Protein AF-A0A1F9WB36-F1 (afdb_monomer_lite)

pLDDT: mean 73.92, std 17.08, range [30.31, 92.12]

Secondary structure (DSSP, 8-state):
-HHHHHHTT-SEEEEEEEEETTEEEEEEEEEE-TTS-EEEE-----SS--THHHHHHHHHHHHHHHTT--B---SS-------

Foldseek 3Di:
DQLVCLVVPDQKDAQRWFDAPNDIATAGMWGQDPVRAIEGAHADPDDDDDPVVVVNVVSNVVRCVRSVHHHDPDPDRPHPDPD

Radius of gyration: 12.59 Å; chains: 1; bounding box: 31×27×25 Å

Structure (mmCIF, N/CA/C/O backbone):
data_AF-A0A1F9WB36-F1
#
_entry.id   AF-A0A1F9WB36-F1
#
loop_
_atom_site.group_PDB
_atom_site.id
_atom_site.type_symbol
_atom_site.label_atom_id
_atom_site.label_alt_id
_atom_site.label_comp_id
_atom_site.label_asym_id
_atom_site.label_entity_id
_atom_site.label_seq_id
_atom_site.pdbx_PDB_ins_code
_atom_site.Cartn_x
_atom_site.Cartn_y
_atom_site.Cartn_z
_atom_site.occupancy
_atom_site.B_iso_or_equiv
_atom_site.auth_seq_id
_atom_site.auth_comp_id
_atom_site.auth_asym_id
_atom_site.auth_atom_id
_atom_site.pdbx_PDB_model_num
ATOM 1 N N . MET A 1 1 ? -7.777 -14.673 2.179 1.00 48.56 1 MET A N 1
ATOM 2 C CA . MET A 1 1 ? -6.737 -14.656 3.236 1.00 48.56 1 MET A CA 1
ATOM 3 C C . MET A 1 1 ? -6.342 -13.244 3.686 1.00 48.56 1 MET A C 1
ATOM 5 O O . MET A 1 1 ? -6.685 -12.917 4.808 1.00 48.56 1 MET A O 1
ATOM 9 N N . THR A 1 2 ? -5.712 -12.369 2.882 1.00 60.84 2 THR A N 1
ATOM 10 C CA . THR A 1 2 ? -5.429 -10.972 3.323 1.00 60.84 2 THR A CA 1
ATOM 11 C C . THR A 1 2 ? -6.602 -10.008 3.094 1.00 60.84 2 THR A C 1
ATOM 13 O O . THR A 1 2 ? -6.886 -9.178 3.954 1.00 60.84 2 THR A O 1
ATOM 16 N N . ALA A 1 3 ? -7.330 -10.141 1.978 1.00 59.31 3 ALA A N 1
ATOM 17 C CA . ALA A 1 3 ? -8.508 -9.311 1.693 1.00 59.31 3 ALA A CA 1
ATOM 18 C C . ALA A 1 3 ? -9.600 -9.438 2.780 1.00 59.31 3 ALA A C 1
ATOM 20 O O . ALA A 1 3 ? -10.152 -8.433 3.212 1.00 59.31 3 ALA A O 1
ATOM 21 N N . GLU A 1 4 ? -9.814 -10.641 3.320 1.00 60.25 4 GLU A N 1
ATOM 22 C CA . GLU A 1 4 ? -10.743 -10.873 4.441 1.00 60.25 4 GLU A CA 1
ATOM 23 C C . GLU A 1 4 ? -10.333 -10.152 5.733 1.00 60.25 4 GLU A C 1
ATOM 25 O O . GLU A 1 4 ? -11.195 -9.707 6.484 1.00 60.25 4 GLU A O 1
ATOM 30 N N . LEU A 1 5 ? -9.032 -9.980 6.005 1.00 59.44 5 LEU A N 1
ATOM 31 C CA . LEU A 1 5 ? -8.570 -9.231 7.185 1.00 59.44 5 LEU A CA 1
ATOM 32 C C . LEU A 1 5 ? -8.862 -7.730 7.051 1.00 59.44 5 LEU A C 1
ATOM 34 O O . LEU A 1 5 ? -9.159 -7.065 8.045 1.00 59.44 5 LEU A O 1
ATOM 38 N N . ALA A 1 6 ? -8.831 -7.204 5.822 1.00 59.41 6 ALA A N 1
ATOM 39 C CA . ALA A 1 6 ? -9.239 -5.831 5.534 1.00 59.41 6 ALA A CA 1
ATOM 40 C C . ALA A 1 6 ? -10.752 -5.621 5.741 1.00 59.41 6 ALA A C 1
ATOM 42 O O . ALA A 1 6 ? -11.168 -4.534 6.159 1.00 59.41 6 ALA A O 1
ATOM 43 N N . GLU A 1 7 ? -11.561 -6.656 5.494 1.00 60.19 7 GLU A N 1
ATOM 44 C CA . GLU A 1 7 ? -13.005 -6.663 5.765 1.00 60.19 7 GLU A CA 1
ATOM 45 C C . GLU A 1 7 ? -13.330 -6.888 7.251 1.00 60.19 7 GLU A C 1
ATOM 47 O O . GLU A 1 7 ? -14.265 -6.284 7.772 1.00 60.19 7 GLU A O 1
ATOM 52 N N . GLY A 1 8 ? -12.511 -7.661 7.970 1.00 62.22 8 GLY A N 1
ATOM 53 C CA . GLY A 1 8 ? -12.662 -7.955 9.402 1.00 62.22 8 GLY A CA 1
ATOM 54 C C . GLY A 1 8 ? -12.305 -6.810 10.361 1.00 62.22 8 GLY A C 1
ATOM 55 O O . GLY A 1 8 ? -12.318 -7.003 11.574 1.00 62.22 8 GLY A O 1
ATOM 56 N N . GLY A 1 9 ? -11.974 -5.621 9.847 1.00 65.88 9 GLY A N 1
ATOM 57 C CA . GLY A 1 9 ? -11.691 -4.436 10.664 1.00 65.88 9 GLY A CA 1
ATOM 58 C C . GLY A 1 9 ? -10.248 -4.319 11.166 1.00 65.88 9 GLY A C 1
ATOM 59 O O . GLY A 1 9 ? -9.992 -3.534 12.081 1.00 65.88 9 GLY A O 1
ATOM 60 N N . ALA A 1 10 ? -9.293 -5.051 10.581 1.00 72.56 10 ALA A N 1
ATOM 61 C CA . ALA A 1 10 ? -7.882 -4.890 10.922 1.00 72.56 10 ALA A CA 1
ATOM 62 C C . ALA A 1 10 ? -7.414 -3.451 10.633 1.00 72.56 10 ALA A C 1
ATOM 64 O O . ALA A 1 10 ? -7.542 -2.942 9.519 1.00 72.56 10 ALA A O 1
ATOM 65 N N . GLY A 1 11 ? -6.869 -2.783 11.653 1.00 81.44 11 GLY A N 1
ATOM 66 C CA . GLY A 1 11 ? -6.352 -1.418 11.525 1.00 81.44 11 GLY A CA 1
ATOM 67 C C . GLY A 1 11 ? -4.999 -1.341 10.811 1.00 81.44 11 GLY A C 1
ATOM 68 O O . GLY A 1 11 ? -4.678 -0.312 10.220 1.00 81.44 11 GLY A O 1
ATOM 69 N N . ILE A 1 12 ? -4.207 -2.415 10.862 1.00 85.75 12 ILE A N 1
ATOM 70 C CA . ILE A 1 12 ? -2.894 -2.533 10.220 1.00 85.75 12 ILE A CA 1
ATOM 71 C C . ILE A 1 12 ? -2.745 -3.967 9.703 1.00 85.75 12 ILE A C 1
ATOM 73 O O . ILE A 1 12 ? -3.056 -4.916 10.422 1.00 85.75 12 ILE A O 1
ATOM 77 N N . ILE A 1 13 ? -2.270 -4.115 8.470 1.00 86.88 13 ILE A N 1
ATOM 78 C CA . ILE A 1 13 ? -1.950 -5.388 7.824 1.00 86.88 13 ILE A CA 1
ATOM 79 C C . ILE A 1 13 ? -0.466 -5.350 7.463 1.00 86.88 13 ILE A C 1
ATOM 81 O O . ILE A 1 13 ? -0.031 -4.438 6.763 1.00 86.88 13 ILE A O 1
ATOM 85 N N . PHE A 1 14 ? 0.289 -6.338 7.932 1.00 85.88 14 PHE A N 1
ATOM 86 C CA . PHE A 1 14 ? 1.694 -6.537 7.579 1.00 85.88 14 PHE A CA 1
ATOM 87 C C . PHE A 1 14 ? 1.807 -7.586 6.471 1.00 85.88 14 PHE A C 1
ATOM 89 O O . PHE A 1 14 ? 1.015 -8.530 6.448 1.00 85.88 14 PHE A O 1
ATOM 96 N N . GLU A 1 15 ? 2.767 -7.407 5.563 1.00 84.94 15 GLU A N 1
ATOM 97 C CA . GLU A 1 15 ? 3.062 -8.310 4.440 1.00 84.94 15 GLU A CA 1
ATOM 98 C C . GLU A 1 15 ? 1.813 -8.685 3.623 1.00 84.94 15 GLU A C 1
ATOM 100 O O . GLU A 1 15 ? 1.570 -9.841 3.261 1.00 84.94 15 GLU A O 1
ATOM 105 N N . GLY A 1 16 ? 0.970 -7.686 3.354 1.00 86.06 16 GLY A N 1
ATOM 106 C CA . GLY A 1 16 ? -0.300 -7.892 2.678 1.00 86.06 16 GLY A CA 1
ATOM 107 C C . GLY A 1 16 ? -0.107 -8.343 1.230 1.00 86.06 16 GLY A C 1
ATOM 108 O O . GLY A 1 16 ? 0.615 -7.698 0.472 1.00 86.06 16 GLY A O 1
ATOM 109 N N . ALA A 1 17 ? -0.779 -9.428 0.836 1.00 88.25 17 ALA A N 1
ATOM 110 C CA . ALA A 1 17 ? -0.730 -9.970 -0.518 1.00 88.25 17 ALA A CA 1
ATOM 111 C C . ALA A 1 17 ? -2.099 -9.869 -1.203 1.00 88.25 17 ALA A C 1
ATOM 113 O O . ALA A 1 17 ? -3.111 -10.344 -0.681 1.00 88.25 17 ALA A O 1
ATOM 114 N N . PHE A 1 18 ? -2.116 -9.271 -2.392 1.00 89.12 18 PHE A N 1
ATOM 115 C CA . PHE A 1 18 ? -3.323 -9.000 -3.169 1.00 89.12 18 PHE A CA 1
ATOM 116 C C . PHE A 1 18 ? -3.143 -9.486 -4.598 1.00 89.12 18 PHE A C 1
ATOM 118 O O . PHE A 1 18 ? -2.055 -9.381 -5.163 1.00 89.12 18 PHE A O 1
ATOM 125 N N . VAL A 1 19 ? -4.214 -10.020 -5.182 1.00 90.56 19 VAL A N 1
ATOM 126 C CA . VAL A 1 19 ? -4.215 -10.500 -6.563 1.00 90.56 19 VAL A CA 1
ATOM 127 C C . VAL A 1 19 ? -5.348 -9.836 -7.316 1.00 90.56 19 VAL A C 1
ATOM 129 O O . VAL A 1 19 ? -6.506 -9.934 -6.917 1.00 90.56 19 VAL A O 1
ATOM 132 N N . PHE A 1 20 ? -5.013 -9.200 -8.432 1.00 92.12 20 PHE A N 1
ATOM 133 C CA . PHE A 1 20 ? -5.984 -8.566 -9.312 1.00 92.12 20 PHE A CA 1
ATOM 134 C C . PHE A 1 20 ? -5.530 -8.681 -10.762 1.00 92.12 20 PHE A C 1
ATOM 136 O O . PHE A 1 20 ? -4.357 -8.478 -11.062 1.00 92.12 20 PHE A O 1
ATOM 143 N N . ALA A 1 21 ? -6.453 -9.020 -11.666 1.00 90.88 21 ALA A N 1
ATOM 144 C CA . ALA A 1 21 ? -6.169 -9.190 -13.096 1.00 90.88 21 ALA A CA 1
ATOM 145 C C . ALA A 1 21 ? -4.962 -10.115 -13.400 1.00 90.88 21 ALA A C 1
ATOM 147 O O . ALA A 1 21 ? -4.225 -9.894 -14.356 1.00 90.88 21 ALA A O 1
ATOM 148 N N . GLY A 1 22 ? -4.738 -11.144 -12.571 1.00 89.19 22 GLY A N 1
ATOM 149 C CA . GLY A 1 22 ? -3.600 -12.066 -12.702 1.00 89.19 22 GLY A CA 1
ATOM 150 C C . GLY A 1 22 ? -2.254 -11.517 -12.205 1.00 89.19 22 GLY A C 1
ATOM 151 O O . GLY A 1 22 ? -1.251 -12.221 -12.282 1.00 89.19 22 GLY A O 1
ATOM 152 N N . LEU A 1 23 ? -2.220 -10.294 -11.669 1.00 87.88 23 LEU A N 1
ATOM 153 C CA . LEU A 1 23 ? -1.042 -9.678 -11.061 1.00 87.88 23 LEU A CA 1
ATOM 154 C C . LEU A 1 23 ? -1.064 -9.875 -9.544 1.00 87.88 23 LEU A C 1
ATOM 156 O O . LEU A 1 23 ? -2.096 -9.667 -8.908 1.00 87.88 23 LEU A O 1
ATOM 160 N N . LEU A 1 24 ? 0.084 -10.235 -8.970 1.00 88.38 24 LEU A N 1
ATOM 161 C CA . LEU A 1 24 ? 0.297 -10.332 -7.527 1.00 88.38 24 LEU A CA 1
ATOM 162 C C . LEU A 1 24 ? 1.046 -9.089 -7.038 1.00 88.38 24 LEU A C 1
ATOM 164 O O . LEU A 1 24 ? 2.155 -8.821 -7.498 1.00 88.38 24 LEU A O 1
ATOM 168 N N . ALA A 1 25 ? 0.474 -8.382 -6.067 1.00 87.75 25 ALA A N 1
ATOM 169 C CA . ALA A 1 25 ? 1.152 -7.322 -5.333 1.00 87.75 25 ALA A CA 1
ATOM 170 C C . ALA A 1 25 ? 1.366 -7.743 -3.881 1.00 87.75 25 ALA A C 1
ATOM 172 O O . ALA A 1 25 ? 0.441 -8.219 -3.219 1.00 87.75 25 ALA A O 1
ATOM 173 N N . ARG A 1 26 ? 2.593 -7.542 -3.396 1.00 87.88 26 ARG A N 1
ATOM 174 C CA . ARG A 1 26 ? 2.936 -7.630 -1.978 1.00 87.88 26 ARG A CA 1
ATOM 175 C C . ARG A 1 26 ? 3.334 -6.257 -1.467 1.00 87.88 26 ARG A C 1
ATOM 177 O O . ARG A 1 26 ? 4.043 -5.532 -2.162 1.00 87.88 26 ARG A O 1
ATOM 184 N N . CYS A 1 27 ? 2.842 -5.937 -0.283 1.00 84.44 27 CYS A N 1
ATOM 185 C CA . CYS A 1 27 ? 3.015 -4.658 0.389 1.00 84.44 27 CYS A CA 1
ATOM 186 C C . CYS A 1 27 ? 3.607 -4.912 1.768 1.00 84.44 27 CYS A C 1
ATOM 188 O O . CYS A 1 27 ? 3.169 -5.850 2.436 1.00 84.44 27 CYS A O 1
ATOM 190 N N . ASP A 1 28 ? 4.520 -4.060 2.227 1.00 83.50 28 ASP A N 1
ATOM 191 C CA . ASP A 1 28 ? 5.097 -4.225 3.564 1.00 83.50 28 ASP A CA 1
ATOM 192 C C . ASP A 1 28 ? 4.047 -3.955 4.644 1.00 83.50 28 ASP A C 1
ATOM 194 O O . ASP A 1 28 ? 3.813 -4.787 5.523 1.00 83.50 28 ASP A O 1
ATOM 198 N N . ILE A 1 29 ? 3.387 -2.793 4.579 1.00 86.06 29 ILE A N 1
ATOM 199 C CA . ILE A 1 29 ? 2.392 -2.379 5.568 1.00 86.06 29 ILE A CA 1
ATOM 200 C C . ILE A 1 29 ? 1.233 -1.650 4.879 1.00 86.06 29 ILE A C 1
ATOM 202 O O . ILE A 1 29 ? 1.420 -0.680 4.143 1.00 86.06 29 ILE A O 1
ATOM 206 N N . LEU A 1 30 ? 0.011 -2.077 5.190 1.00 87.25 30 LEU A N 1
ATOM 207 C CA . LEU A 1 30 ? -1.222 -1.360 4.880 1.00 87.25 30 LEU A CA 1
ATOM 208 C C . LEU A 1 30 ? -1.883 -0.910 6.172 1.00 87.25 30 LEU A C 1
ATOM 210 O O . LEU A 1 30 ? -2.228 -1.724 7.027 1.00 87.25 30 LEU A O 1
ATOM 214 N N . LYS A 1 31 ? -2.105 0.392 6.304 1.00 87.19 31 LYS A N 1
ATOM 215 C CA . LYS A 1 31 ? -2.753 0.976 7.476 1.00 87.19 31 LYS A CA 1
ATOM 216 C C . LYS A 1 31 ? -4.115 1.532 7.099 1.00 87.19 31 LYS A C 1
ATOM 218 O O . LYS A 1 31 ? -4.222 2.356 6.195 1.00 87.19 31 LYS A O 1
ATOM 223 N N . ARG A 1 32 ? -5.152 1.114 7.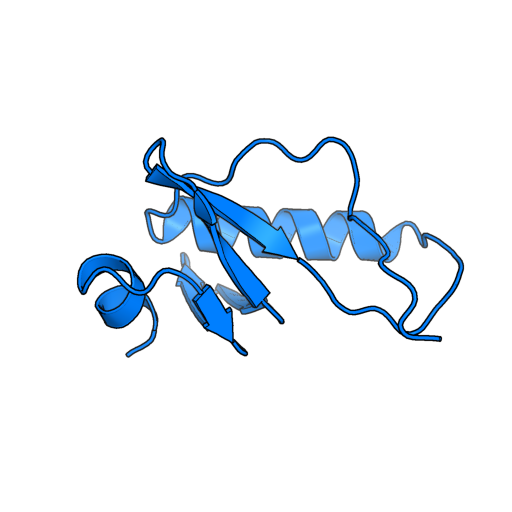819 1.00 88.31 32 ARG A N 1
ATOM 224 C CA . ARG A 1 32 ? -6.510 1.622 7.638 1.00 88.31 32 ARG A CA 1
ATOM 225 C C . ARG A 1 32 ? -6.647 2.981 8.312 1.00 88.31 32 ARG A C 1
ATOM 227 O O . ARG A 1 32 ? -6.382 3.132 9.506 1.00 88.31 32 ARG A O 1
ATOM 234 N N . ASN A 1 33 ? -7.104 3.964 7.556 1.00 87.12 33 ASN A N 1
ATOM 235 C CA . ASN A 1 33 ? -7.433 5.282 8.066 1.00 87.12 33 ASN A CA 1
ATOM 236 C C . ASN A 1 33 ? -8.858 5.325 8.629 1.00 87.12 33 ASN A C 1
ATOM 238 O O . ASN A 1 33 ? -9.710 4.483 8.328 1.00 87.12 33 ASN A O 1
ATOM 242 N N . LYS A 1 34 ? -9.130 6.347 9.448 1.00 85.31 34 LYS A N 1
ATOM 243 C CA . LYS A 1 34 ? -10.445 6.550 10.079 1.00 85.31 34 LYS A CA 1
ATOM 244 C C . LYS A 1 34 ? -11.558 6.814 9.059 1.00 85.31 34 LYS A C 1
ATOM 246 O O . LYS A 1 34 ? -12.698 6.448 9.308 1.00 85.31 34 LYS A O 1
ATOM 251 N N . ASP A 1 35 ? -11.227 7.410 7.916 1.00 86.88 35 ASP A N 1
ATOM 252 C CA . ASP A 1 35 ? -12.126 7.658 6.781 1.00 86.88 35 ASP A CA 1
ATOM 253 C C . ASP A 1 35 ? -12.335 6.420 5.886 1.00 86.88 35 ASP A C 1
ATOM 255 O O . ASP A 1 35 ? -13.045 6.487 4.886 1.00 86.88 35 ASP A O 1
ATOM 259 N N . GLY A 1 36 ? -11.737 5.275 6.237 1.00 85.31 36 GLY A N 1
ATOM 260 C CA . GLY A 1 36 ? -11.879 4.019 5.499 1.00 85.31 36 GLY A CA 1
ATOM 261 C C . GLY A 1 36 ? -10.984 3.901 4.265 1.00 85.31 36 GLY A C 1
ATOM 262 O O . GLY A 1 36 ? -11.094 2.914 3.537 1.00 85.31 36 GLY A O 1
ATOM 263 N N . THR A 1 37 ? -10.097 4.872 4.036 1.00 89.06 37 THR A N 1
ATOM 264 C CA . THR A 1 37 ? -8.992 4.737 3.084 1.00 89.06 37 THR A CA 1
ATOM 265 C C . THR A 1 37 ? -7.833 3.945 3.686 1.00 89.06 37 THR A C 1
ATOM 267 O O . THR A 1 37 ? -7.810 3.660 4.884 1.00 89.06 37 THR A O 1
ATOM 270 N N . TRP A 1 38 ? -6.869 3.580 2.850 1.00 88.44 38 TRP A N 1
ATOM 271 C CA . TRP A 1 38 ? -5.675 2.841 3.241 1.00 88.44 38 TRP A CA 1
ATOM 272 C C . TRP A 1 38 ? -4.411 3.616 2.872 1.00 88.44 38 TRP A C 1
ATOM 274 O O . TRP A 1 38 ? -4.307 4.141 1.761 1.00 88.44 38 TRP A O 1
ATOM 284 N N . ASP A 1 39 ? -3.455 3.662 3.795 1.00 86.75 39 ASP A N 1
ATOM 285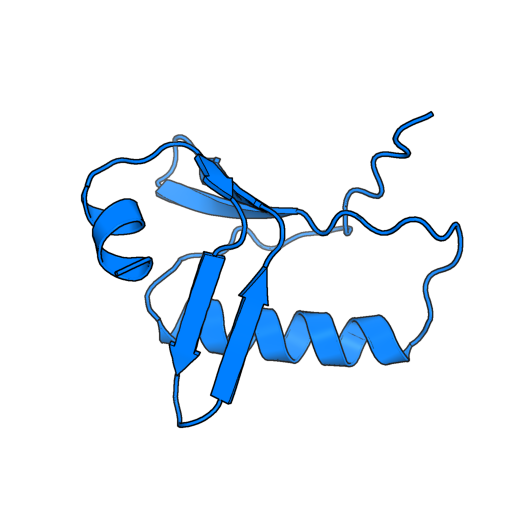 C CA . ASP A 1 39 ? -2.094 4.125 3.542 1.00 86.75 39 ASP A CA 1
ATOM 286 C C . ASP A 1 39 ? -1.211 2.915 3.218 1.00 86.75 39 ASP A C 1
ATOM 288 O O . ASP A 1 39 ? -1.147 1.960 3.997 1.00 86.75 39 ASP A O 1
ATOM 292 N N . LEU A 1 40 ? -0.535 2.974 2.069 1.00 85.06 40 LEU A N 1
ATOM 293 C CA . LEU A 1 40 ? 0.504 2.027 1.671 1.00 85.06 40 LEU A CA 1
ATOM 294 C C . LEU A 1 40 ? 1.857 2.549 2.158 1.00 85.06 40 LEU A C 1
ATOM 296 O O . LEU A 1 40 ? 2.285 3.631 1.749 1.00 85.06 40 LEU A O 1
ATOM 300 N N . ILE A 1 41 ? 2.515 1.788 3.027 1.00 82.62 41 ILE A N 1
ATOM 301 C CA . ILE A 1 41 ? 3.822 2.124 3.592 1.00 82.62 41 ILE A CA 1
ATOM 302 C C . ILE A 1 41 ? 4.803 1.041 3.146 1.00 82.62 41 ILE A C 1
ATOM 304 O O . ILE A 1 41 ? 4.649 -0.122 3.508 1.00 82.62 41 ILE A O 1
ATOM 308 N N . GLU A 1 42 ? 5.805 1.448 2.369 1.00 76.38 42 GLU A N 1
ATOM 309 C CA . GLU A 1 42 ? 6.875 0.580 1.869 1.00 76.38 42 GLU A CA 1
ATOM 310 C C . GLU A 1 42 ? 8.145 0.850 2.685 1.00 76.38 42 GLU A C 1
ATOM 312 O O . GLU A 1 42 ? 8.666 1.972 2.700 1.00 76.38 42 GLU A O 1
ATOM 317 N N . ALA A 1 43 ? 8.642 -0.169 3.378 1.00 68.19 43 ALA A N 1
ATOM 318 C CA . ALA A 1 43 ? 9.841 -0.092 4.195 1.00 68.19 43 ALA A CA 1
ATOM 319 C C . ALA A 1 43 ? 11.064 -0.355 3.311 1.00 68.19 43 ALA A C 1
ATOM 321 O O . ALA A 1 43 ? 11.488 -1.488 3.098 1.00 68.19 43 ALA A O 1
ATOM 322 N N . LYS A 1 44 ? 11.663 0.712 2.781 1.00 66.38 44 LYS A N 1
ATOM 323 C CA . LYS A 1 44 ? 12.871 0.605 1.956 1.00 66.38 44 LYS A CA 1
ATOM 324 C C . LYS A 1 44 ? 14.113 1.009 2.739 1.00 66.38 44 LYS A C 1
ATOM 326 O O . LYS A 1 44 ? 14.222 2.131 3.218 1.00 66.38 44 LYS A O 1
ATOM 331 N N . GLY A 1 45 ? 15.099 0.117 2.785 1.00 56.75 45 GLY A N 1
ATOM 332 C CA . GLY A 1 45 ? 16.416 0.361 3.388 1.00 56.75 45 GLY A CA 1
ATOM 333 C C . GLY A 1 45 ? 17.385 1.155 2.500 1.00 56.75 45 GLY A C 1
ATOM 334 O O . GLY A 1 45 ? 18.586 0.914 2.540 1.00 56.75 45 GLY A O 1
ATOM 335 N N . SER A 1 46 ? 16.901 2.037 1.623 1.00 54.34 46 SER A N 1
ATOM 336 C CA . SER A 1 46 ? 17.739 2.786 0.673 1.00 54.34 46 SER A CA 1
ATOM 337 C C . SER A 1 46 ? 17.333 4.256 0.630 1.00 54.34 46 SER A C 1
ATOM 339 O O . SER A 1 46 ? 16.151 4.576 0.671 1.00 54.34 46 SER A O 1
ATOM 341 N N . THR A 1 47 ? 18.312 5.155 0.529 1.00 53.78 47 THR A N 1
ATOM 342 C CA . THR A 1 47 ? 18.130 6.615 0.648 1.00 53.78 47 THR A CA 1
ATOM 343 C C . THR A 1 47 ? 17.801 7.326 -0.670 1.00 53.78 47 THR A C 1
ATOM 345 O O . THR A 1 47 ? 17.690 8.550 -0.687 1.00 53.78 47 THR A O 1
ATOM 348 N N . ALA A 1 48 ? 17.646 6.597 -1.780 1.00 56.62 48 ALA A N 1
ATOM 349 C CA . ALA A 1 48 ? 17.453 7.179 -3.106 1.00 56.62 48 ALA A CA 1
ATOM 350 C C . ALA A 1 48 ? 16.203 6.629 -3.807 1.00 56.62 48 ALA A C 1
ATOM 352 O O . ALA A 1 48 ? 15.998 5.416 -3.886 1.00 56.62 48 ALA A O 1
ATOM 353 N N . VAL A 1 49 ? 15.400 7.532 -4.376 1.00 56.88 49 VAL A N 1
ATOM 354 C CA . VAL A 1 49 ? 14.268 7.182 -5.241 1.00 56.88 49 VAL A CA 1
ATOM 355 C C . VAL A 1 49 ? 14.797 6.865 -6.639 1.00 56.88 49 VAL A C 1
ATOM 357 O O . VAL A 1 49 ? 15.268 7.755 -7.340 1.00 56.88 49 VAL A O 1
ATOM 360 N N . LYS A 1 50 ? 14.712 5.602 -7.054 1.00 60.81 50 LYS A N 1
ATOM 361 C CA . LYS A 1 50 ? 14.932 5.178 -8.443 1.00 60.81 50 LYS A CA 1
ATOM 362 C C . LYS A 1 50 ? 13.617 5.193 -9.222 1.00 60.81 50 LYS A C 1
ATOM 364 O O . LYS A 1 50 ? 12.573 4.860 -8.663 1.00 60.81 50 LYS A O 1
ATOM 369 N N . GLU A 1 51 ? 13.661 5.524 -10.512 1.00 62.12 51 GLU A N 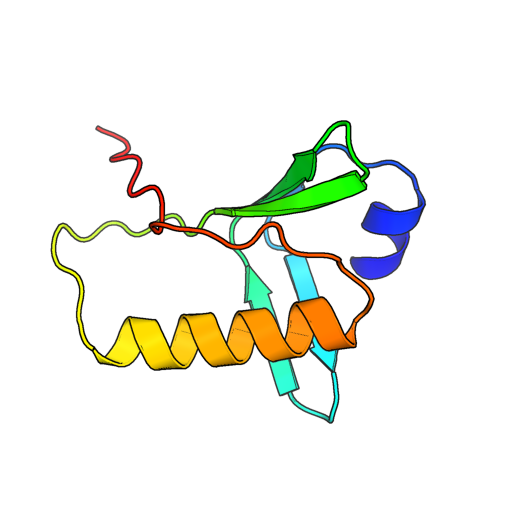1
ATOM 370 C CA . GLU A 1 51 ? 12.481 5.536 -11.400 1.00 62.12 51 GLU A CA 1
ATOM 371 C C . GLU A 1 51 ? 11.762 4.181 -11.473 1.00 62.12 51 GLU A C 1
ATOM 373 O O . GLU A 1 51 ? 10.544 4.128 -11.633 1.00 62.12 51 GLU A O 1
ATOM 378 N N . GLU A 1 52 ? 12.494 3.083 -11.287 1.00 62.00 52 GLU A N 1
ATOM 379 C CA . GLU A 1 52 ? 11.951 1.722 -11.204 1.00 62.00 52 GLU A CA 1
ATOM 380 C C . GLU A 1 52 ? 10.867 1.614 -10.117 1.00 62.00 52 GLU A C 1
ATOM 382 O O . GLU A 1 52 ? 9.797 1.055 -10.351 1.00 62.00 52 GLU A O 1
ATOM 387 N N . HIS A 1 53 ? 11.059 2.298 -8.985 1.00 68.38 53 HIS A N 1
ATOM 388 C CA . HIS A 1 53 ? 10.106 2.294 -7.878 1.00 68.38 53 HIS A CA 1
ATOM 389 C C . HIS A 1 53 ? 8.767 2.943 -8.214 1.00 68.38 53 HIS A C 1
ATOM 391 O O . HIS A 1 53 ? 7.763 2.599 -7.599 1.00 68.38 53 HIS A O 1
ATOM 397 N N . LEU A 1 54 ? 8.730 3.880 -9.165 1.00 69.25 54 LEU A N 1
ATOM 398 C CA . LEU A 1 54 ? 7.470 4.492 -9.587 1.00 69.25 54 LEU A CA 1
ATOM 399 C C . LEU A 1 54 ? 6.595 3.476 -10.322 1.00 69.25 54 LEU A C 1
ATOM 401 O O . LEU A 1 54 ? 5.377 3.485 -10.152 1.00 69.25 54 LEU A O 1
ATOM 405 N N . ARG A 1 55 ? 7.213 2.586 -11.107 1.00 75.00 55 ARG A N 1
ATOM 406 C CA . ARG A 1 55 ? 6.500 1.522 -11.823 1.00 75.00 55 ARG A CA 1
ATOM 407 C C . ARG A 1 55 ? 6.012 0.446 -10.860 1.00 75.00 55 ARG A C 1
ATOM 409 O O . ARG A 1 55 ? 4.851 0.059 -10.957 1.00 75.00 55 ARG A O 1
ATOM 416 N N . ASP A 1 56 ? 6.848 0.042 -9.903 1.00 74.12 56 ASP A N 1
ATOM 417 C CA . ASP A 1 56 ? 6.458 -0.913 -8.858 1.00 74.12 56 ASP A CA 1
ATOM 418 C C . ASP A 1 56 ? 5.280 -0.393 -8.027 1.00 74.12 56 ASP A C 1
ATOM 420 O O . ASP A 1 56 ? 4.270 -1.080 -7.882 1.00 74.12 56 ASP A O 1
ATOM 424 N N . VAL A 1 57 ? 5.351 0.859 -7.560 1.00 77.38 57 VAL A N 1
ATOM 425 C CA . VAL A 1 57 ? 4.277 1.475 -6.764 1.00 77.38 57 VAL A CA 1
ATOM 426 C C . VAL A 1 57 ? 3.000 1.643 -7.589 1.00 77.38 57 VAL A C 1
ATOM 428 O O . VAL A 1 57 ? 1.903 1.448 -7.068 1.00 77.38 57 VAL A O 1
ATOM 431 N N . ALA A 1 58 ? 3.107 1.970 -8.881 1.00 83.12 58 ALA A N 1
ATOM 432 C CA . ALA A 1 58 ? 1.946 2.036 -9.766 1.00 83.12 58 ALA A CA 1
ATOM 433 C C . ALA A 1 58 ? 1.286 0.658 -9.952 1.00 83.12 58 ALA A C 1
ATOM 435 O O . ALA A 1 58 ? 0.059 0.560 -9.895 1.00 83.12 58 ALA A O 1
ATOM 436 N N . ALA A 1 59 ? 2.079 -0.404 -10.122 1.00 84.56 59 ALA A N 1
ATOM 437 C CA . ALA A 1 59 ? 1.577 -1.771 -10.236 1.00 84.56 59 ALA A CA 1
ATOM 438 C C . ALA A 1 59 ? 0.938 -2.259 -8.924 1.00 84.56 59 ALA A C 1
ATOM 440 O O . ALA A 1 59 ? -0.181 -2.772 -8.942 1.00 84.56 59 ALA A O 1
ATOM 441 N N . GLN A 1 60 ? 1.592 -2.033 -7.778 1.00 85.69 60 GLN A N 1
ATOM 442 C CA . GLN A 1 60 ? 1.038 -2.340 -6.455 1.00 85.69 60 GLN A CA 1
ATOM 443 C C . GLN A 1 60 ? -0.289 -1.611 -6.238 1.00 85.69 60 GLN A C 1
ATOM 445 O O . GLN A 1 60 ? -1.288 -2.228 -5.871 1.00 85.69 60 GLN A O 1
ATOM 450 N N . ARG A 1 61 ? -0.326 -0.307 -6.535 1.00 87.62 61 ARG A N 1
ATOM 451 C CA . ARG A 1 61 ? -1.538 0.508 -6.443 1.00 87.62 61 ARG A CA 1
ATOM 452 C C . ARG A 1 61 ? -2.669 -0.054 -7.298 1.00 87.62 61 ARG A C 1
ATOM 454 O O . ARG A 1 61 ? -3.780 -0.189 -6.797 1.00 87.62 61 ARG A O 1
ATOM 461 N N . TYR A 1 62 ? -2.386 -0.392 -8.554 1.00 89.62 62 TYR A N 1
ATOM 462 C CA . TYR A 1 62 ? -3.377 -0.955 -9.469 1.00 89.62 62 TYR A CA 1
ATOM 463 C C . TYR A 1 62 ? -3.995 -2.243 -8.916 1.00 89.62 62 TYR A C 1
ATOM 465 O O . TYR A 1 62 ? -5.215 -2.404 -8.933 1.00 89.62 62 TYR A O 1
ATOM 473 N N . VAL A 1 63 ? -3.166 -3.132 -8.366 1.00 91.31 63 VAL A N 1
ATOM 474 C CA . VAL A 1 63 ? -3.642 -4.390 -7.784 1.00 91.31 63 VAL A CA 1
ATOM 475 C C . VAL A 1 63 ? -4.464 -4.162 -6.515 1.00 91.31 63 VAL A C 1
ATOM 477 O O . VAL A 1 63 ? -5.506 -4.791 -6.341 1.00 91.31 63 VAL A O 1
ATOM 480 N N . LEU A 1 64 ? -4.033 -3.250 -5.643 1.00 88.81 64 LEU A N 1
ATOM 481 C CA . LEU A 1 64 ? -4.729 -2.918 -4.396 1.00 88.81 64 LEU A CA 1
ATOM 482 C C . LEU A 1 64 ? -6.091 -2.263 -4.655 1.00 88.81 64 LEU A C 1
ATOM 484 O O . LEU A 1 64 ? -7.099 -2.704 -4.102 1.00 88.81 64 LEU A O 1
ATOM 488 N N . GLU A 1 65 ? -6.134 -1.246 -5.521 1.00 90.62 65 GLU A N 1
ATOM 489 C CA . GLU A 1 65 ? -7.381 -0.566 -5.897 1.00 90.62 65 GLU A CA 1
ATOM 490 C C . GLU A 1 65 ? -8.328 -1.527 -6.630 1.00 90.62 65 GLU A C 1
ATOM 492 O O . GLU A 1 65 ? -9.522 -1.559 -6.327 1.00 90.62 65 GLU A O 1
ATOM 497 N N . GLY A 1 66 ? -7.800 -2.385 -7.510 1.00 89.88 66 GLY A N 1
ATOM 498 C CA . GLY A 1 66 ? -8.567 -3.452 -8.156 1.00 89.88 66 GLY A CA 1
ATOM 499 C C . GLY A 1 66 ? -9.090 -4.520 -7.187 1.00 89.88 66 GLY A C 1
ATOM 500 O O . GLY A 1 66 ? -10.151 -5.094 -7.417 1.00 89.88 66 GLY A O 1
ATOM 501 N N . SER A 1 67 ? -8.402 -4.734 -6.062 1.00 88.69 67 SER A N 1
ATOM 502 C CA . SER A 1 67 ? -8.843 -5.620 -4.972 1.00 88.69 67 SER A CA 1
ATOM 503 C C . SER A 1 67 ? -9.867 -4.964 -4.031 1.00 88.69 67 SER A C 1
ATOM 505 O O . SER A 1 67 ? -10.230 -5.551 -3.015 1.00 88.69 67 SER A O 1
ATOM 507 N N . GLY A 1 68 ? -10.331 -3.746 -4.340 1.00 88.75 68 GLY A N 1
ATOM 508 C CA . GLY A 1 68 ? -11.361 -3.033 -3.578 1.00 88.75 68 GLY A CA 1
ATOM 509 C C . GLY A 1 68 ? -10.830 -2.111 -2.477 1.00 88.75 68 GLY A C 1
ATOM 510 O O . GLY A 1 68 ? -11.625 -1.493 -1.764 1.00 88.75 68 GLY A O 1
ATOM 511 N N . LEU A 1 69 ? -9.508 -1.964 -2.328 1.00 88.00 69 LEU A N 1
ATOM 512 C CA . LEU A 1 69 ? -8.932 -1.062 -1.333 1.00 88.00 69 LEU A CA 1
ATOM 513 C C . LEU A 1 69 ? -8.916 0.369 -1.869 1.00 88.00 69 LEU A C 1
ATOM 515 O O . LEU A 1 69 ? -8.305 0.673 -2.888 1.00 88.00 69 LEU A O 1
ATOM 519 N N . LYS A 1 70 ? -9.536 1.294 -1.135 1.00 89.38 70 LYS A N 1
ATOM 520 C CA . LYS A 1 70 ? -9.435 2.726 -1.438 1.00 89.38 70 LYS A CA 1
ATOM 521 C C . LYS A 1 70 ? -8.132 3.268 -0.875 1.00 89.38 70 LYS A C 1
ATOM 523 O O . LYS A 1 70 ? -8.075 3.653 0.290 1.00 89.38 70 LYS A O 1
ATOM 528 N N . LEU A 1 71 ? -7.083 3.298 -1.686 1.00 86.44 71 LEU A N 1
ATOM 529 C CA . LEU A 1 71 ? -5.827 3.908 -1.272 1.00 86.44 71 LEU A CA 1
ATOM 530 C C . LEU A 1 71 ? -5.992 5.424 -1.184 1.00 86.44 71 LEU A C 1
ATOM 532 O O . LEU A 1 71 ? -6.432 6.081 -2.135 1.00 86.44 71 LEU A O 1
ATOM 536 N N . ARG A 1 72 ? -5.593 6.006 -0.051 1.00 85.19 72 ARG A N 1
ATOM 537 C CA . ARG A 1 72 ? -5.398 7.452 0.016 1.00 85.19 72 ARG A CA 1
ATOM 538 C C . ARG A 1 72 ? -4.365 7.800 -1.050 1.00 85.19 72 ARG A C 1
ATOM 540 O O . ARG A 1 72 ? -3.339 7.137 -1.157 1.00 85.19 72 ARG A O 1
ATOM 547 N N . LYS A 1 73 ? -4.628 8.815 -1.880 1.00 66.25 73 LYS A N 1
ATOM 548 C CA . LYS A 1 73 ? -3.615 9.320 -2.820 1.00 66.25 73 LYS A CA 1
ATOM 549 C C . LYS A 1 73 ? -2.364 9.689 -2.007 1.00 66.25 73 LYS A C 1
ATOM 551 O O . LYS A 1 73 ? -2.458 10.639 -1.228 1.00 66.25 73 LYS A O 1
ATOM 556 N N . PRO A 1 74 ? -1.218 9.002 -2.161 1.00 52.75 74 PRO A N 1
ATOM 557 C CA . PRO A 1 74 ? -0.016 9.433 -1.492 1.00 52.75 74 PRO A CA 1
ATOM 558 C C . PRO A 1 74 ? 0.631 10.465 -2.399 1.00 52.75 74 PRO A C 1
ATOM 560 O O . PRO A 1 74 ? 1.146 10.162 -3.475 1.00 52.75 74 PRO A O 1
ATOM 563 N N . CYS A 1 75 ? 0.614 11.710 -1.952 1.00 42.53 75 CYS A N 1
ATOM 564 C CA . CYS A 1 75 ? 1.831 12.465 -2.088 1.00 42.53 75 CYS A CA 1
ATOM 565 C C . CYS A 1 75 ? 2.841 11.763 -1.143 1.00 42.53 75 CYS A C 1
ATOM 567 O O . CYS A 1 75 ? 2.610 11.684 0.057 1.00 42.53 75 CYS A O 1
ATOM 569 N N . TRP A 1 76 ? 3.930 11.252 -1.726 1.00 41.41 76 TRP A N 1
ATOM 570 C CA . TRP A 1 76 ? 5.152 10.768 -1.068 1.00 41.41 76 TRP A CA 1
ATOM 571 C C . TRP A 1 76 ? 5.052 9.408 -0.355 1.00 41.41 76 TRP A C 1
ATOM 573 O O . TRP A 1 76 ? 4.410 9.261 0.679 1.00 41.41 76 TRP A O 1
ATOM 583 N N . CYS A 1 77 ? 5.788 8.419 -0.881 1.00 46.38 77 CYS A N 1
ATOM 584 C CA . CYS A 1 77 ? 6.318 7.323 -0.072 1.00 46.38 77 CYS A CA 1
ATOM 585 C C . CYS A 1 77 ? 6.917 7.937 1.200 1.00 46.38 77 CYS A C 1
ATOM 587 O O . CYS A 1 77 ? 7.859 8.727 1.108 1.00 46.38 77 CYS A O 1
ATOM 589 N N . THR A 1 78 ? 6.369 7.635 2.3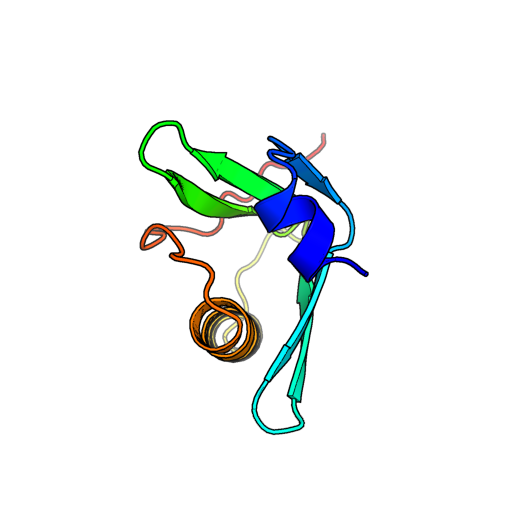76 1.00 41.88 78 THR A N 1
ATOM 590 C CA . THR A 1 78 ? 6.994 8.074 3.622 1.00 41.88 78 THR A CA 1
ATOM 591 C C . THR A 1 78 ? 8.169 7.138 3.864 1.00 41.88 78 THR A C 1
ATOM 593 O O . THR A 1 78 ? 8.009 6.046 4.404 1.00 41.88 78 THR A O 1
ATOM 596 N N . TRP A 1 79 ? 9.346 7.539 3.392 1.00 47.31 79 TRP A N 1
ATOM 597 C CA . TRP A 1 79 ? 10.613 6.892 3.708 1.00 47.31 79 TRP A CA 1
ATOM 598 C C . TRP A 1 79 ? 10.913 7.143 5.188 1.00 47.31 79 TRP A C 1
ATOM 600 O O . TRP A 1 79 ? 11.707 8.014 5.535 1.00 47.31 79 TRP A O 1
ATOM 610 N N . THR A 1 80 ? 10.222 6.447 6.088 1.00 36.97 80 THR A N 1
ATOM 611 C CA . THR A 1 80 ? 10.624 6.432 7.491 1.00 36.97 80 THR A CA 1
ATOM 612 C C . THR A 1 80 ? 11.830 5.518 7.580 1.00 36.97 80 THR A C 1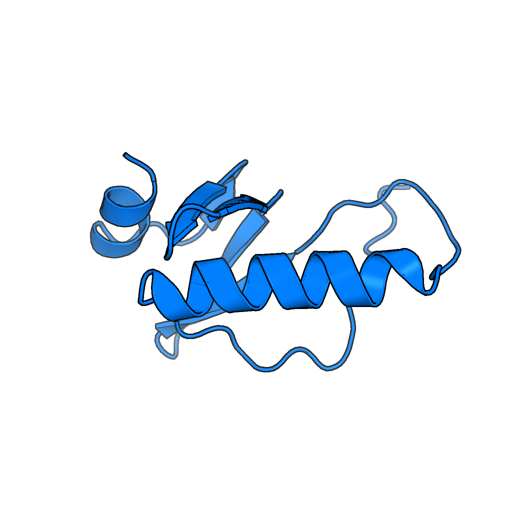
ATOM 614 O O . THR A 1 80 ? 11.722 4.296 7.615 1.00 36.97 80 THR A O 1
ATOM 617 N N . ILE A 1 81 ? 12.989 6.166 7.547 1.00 37.09 81 ILE A N 1
ATOM 618 C CA . ILE A 1 81 ? 14.278 5.641 7.965 1.00 37.09 81 ILE A CA 1
ATOM 619 C C . ILE A 1 81 ? 14.063 4.981 9.332 1.00 37.09 81 ILE A C 1
ATOM 621 O O . ILE A 1 81 ? 13.811 5.667 10.319 1.00 37.09 81 ILE A O 1
ATOM 625 N N . VAL A 1 82 ? 14.122 3.653 9.387 1.00 31.39 82 VAL A N 1
ATOM 626 C CA 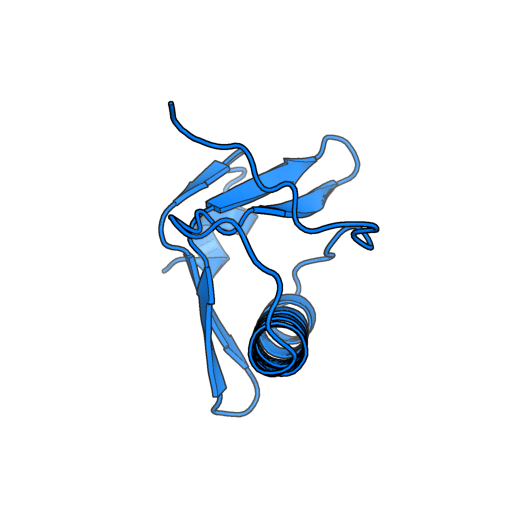. VAL A 1 82 ? 14.477 2.967 10.629 1.00 31.39 82 VAL A CA 1
ATOM 627 C C . VAL A 1 82 ? 15.981 3.168 10.802 1.00 31.39 82 VAL A C 1
ATOM 629 O O . VAL A 1 82 ? 16.798 2.488 10.183 1.00 31.39 82 VAL A O 1
ATOM 632 N N . SER A 1 83 ? 16.341 4.190 11.570 1.00 30.31 83 SER A N 1
ATOM 633 C CA . SER A 1 83 ? 17.643 4.359 12.217 1.00 30.31 83 SER A CA 1
ATOM 634 C C . SER A 1 83 ? 17.393 4.737 13.663 1.00 30.31 83 SER A C 1
ATOM 636 O O . SER A 1 83 ? 16.432 5.505 13.897 1.00 30.31 83 SER A O 1
#

Sequence (83 aa):
MTAELAEGGAGIIFEGAFVFAGLLARCDILKRNKDGTWDLIEAKGSTAVKEEHLRDVAAQRYVLEGSGLKLRKPCWCTWTIVS